Protein AF-A0A3P8IS60-F1 (afdb_monomer)

Secondary structure (DSSP, 8-state):
-----PPEEEEEEB----TTTHHHHHHHHHHHHHHHHHHHHHHH-B-TTSPBPPEEE-SS-B-SHHHHHHHHHHHHHTTEEEEEEEESS---HHHHS---TTSEEEEEE-

Mean predicted aligned error: 5.15 Å

InterPro domains:
  IPR005763 L-fucose isomerase [PTHR37840] (1-98)
  IPR009015 L-fucose isomerase, N-terminal/central domain superfamily [SSF53743] (2-96)
  IPR012888 L-fucose isomerase, N-terminal-1 [PF07881] (7-104)
  IPR038391 L-fucose isomerase, domain 1 superfamily [G3DSA:3.40.50.1070] (1-108)

Sequence (110 aa):
MKKISLPKIGIRPVIDGRRMGVRESLEAQTMSMAQATAALIGEKLRHACGAQIECVIADTCIAGMAESAACEEKFSRHNVGVTITVTPCWCYGSENHRYGPAASESHLGL

pLDDT: mean 88.81, std 14.38, range [43.69, 98.62]

Radius of gyration: 14.37 Å; Cα contacts (8 Å, |Δi|>4): 191; chains: 1; bounding box: 38×25×40 Å

Foldseek 3Di:
DDPPQDAAEEEAQAAAPDDPCRRVVFFVVSVVQSVVVQVCQQVPDADPVRHGHHYHYQPGHHQFQVSLVSSVVVNVVRRHQEYEYEYADDGDDVGNDDDDDGHHYYYDYD

Structure (mmCIF, N/CA/C/O backbone):
data_AF-A0A3P8IS60-F1
#
_entry.id   AF-A0A3P8IS60-F1
#
loop_
_atom_site.group_PDB
_atom_site.id
_atom_site.type_symbol
_atom_site.label_atom_id
_atom_site.label_alt_id
_atom_site.label_comp_id
_atom_site.label_asym_id
_atom_site.label_entity_id
_atom_site.label_seq_id
_atom_site.pdbx_PDB_ins_code
_atom_site.Cartn_x
_atom_site.Cartn_y
_atom_site.Cartn_z
_atom_site.occupancy
_atom_site.B_iso_or_equiv
_atom_site.auth_seq_id
_atom_site.auth_comp_id
_atom_site.auth_asym_id
_atom_site.auth_atom_id
_atom_site.pdbx_PDB_model_num
ATOM 1 N N . MET A 1 1 ? -21.887 -13.766 19.145 1.00 44.75 1 MET A N 1
ATOM 2 C CA . MET A 1 1 ? -21.261 -12.425 19.239 1.00 44.75 1 MET A CA 1
ATOM 3 C C . MET A 1 1 ? -20.726 -12.054 17.860 1.00 44.75 1 MET A C 1
ATOM 5 O O . MET A 1 1 ? -19.950 -12.831 17.315 1.00 44.75 1 MET A O 1
ATOM 9 N N . LYS A 1 2 ? -21.170 -10.945 17.248 1.00 43.69 2 LYS A N 1
ATOM 10 C CA . LYS A 1 2 ? -20.596 -10.464 15.976 1.00 43.69 2 LYS A CA 1
ATOM 11 C C . LYS A 1 2 ? -19.152 -10.027 16.247 1.00 43.69 2 LYS A C 1
ATOM 13 O O . LYS A 1 2 ? -18.946 -9.128 17.056 1.00 43.69 2 LYS A O 1
ATOM 18 N N . LYS A 1 3 ? -18.164 -10.650 15.596 1.00 55.03 3 LYS A N 1
ATOM 19 C CA . LYS A 1 3 ? -16.808 -10.088 15.532 1.00 55.03 3 LYS A CA 1
ATOM 20 C C . LYS A 1 3 ? -16.906 -8.800 14.717 1.00 55.03 3 LYS A C 1
ATOM 22 O O . LYS A 1 3 ? -17.116 -8.860 13.509 1.00 55.03 3 LYS A O 1
ATOM 27 N N . ILE A 1 4 ? -16.839 -7.651 15.380 1.00 72.00 4 ILE A N 1
ATOM 28 C CA . ILE A 1 4 ? -16.739 -6.361 14.697 1.00 72.00 4 ILE A CA 1
ATOM 29 C C . ILE A 1 4 ? -15.336 -6.316 14.092 1.00 72.00 4 ILE A C 1
ATOM 31 O O . ILE A 1 4 ? -14.350 -6.301 14.826 1.00 72.00 4 ILE A O 1
ATOM 35 N N . SER A 1 5 ? -15.243 -6.367 12.764 1.00 85.00 5 SER A N 1
ATOM 36 C CA . SER A 1 5 ? -13.979 -6.116 12.074 1.00 85.00 5 SER A CA 1
ATOM 37 C C . SER A 1 5 ? -13.711 -4.617 12.139 1.00 85.00 5 SER A C 1
ATOM 39 O O . SER A 1 5 ? -14.497 -3.823 11.619 1.00 85.00 5 SER A O 1
ATOM 41 N N . LEU A 1 6 ? -12.642 -4.228 12.833 1.00 92.69 6 LEU A N 1
ATOM 42 C CA . LEU A 1 6 ? -12.191 -2.841 12.851 1.00 92.69 6 LEU A CA 1
ATOM 43 C C . LEU A 1 6 ? -11.647 -2.465 11.463 1.00 92.69 6 LEU A C 1
ATOM 45 O O . LEU A 1 6 ? -11.102 -3.332 10.771 1.00 92.69 6 LEU A O 1
ATOM 49 N N . PRO A 1 7 ? -11.827 -1.206 11.029 1.00 94.62 7 PRO A N 1
ATOM 50 C CA . PRO A 1 7 ? -11.327 -0.760 9.737 1.00 94.62 7 PRO A CA 1
ATOM 51 C C . PRO A 1 7 ? -9.798 -0.779 9.717 1.00 94.62 7 PRO A C 1
ATOM 53 O O . PRO A 1 7 ? -9.156 -0.390 10.690 1.00 94.62 7 PRO A O 1
ATOM 56 N N . LYS A 1 8 ? -9.217 -1.193 8.593 1.00 96.31 8 LYS A N 1
ATOM 57 C CA . LYS A 1 8 ? -7.763 -1.214 8.377 1.00 96.31 8 LYS A CA 1
ATOM 58 C C . LYS A 1 8 ? -7.307 -0.031 7.530 1.00 96.31 8 LYS A C 1
ATOM 60 O O . LYS A 1 8 ? -8.113 0.583 6.824 1.00 96.31 8 LYS A O 1
ATOM 65 N N . ILE A 1 9 ? -6.008 0.254 7.566 1.00 97.25 9 ILE A N 1
ATOM 66 C CA . ILE A 1 9 ? -5.367 1.227 6.672 1.00 97.25 9 ILE A CA 1
ATOM 67 C C . ILE A 1 9 ? -4.705 0.485 5.511 1.00 97.25 9 ILE A C 1
ATOM 69 O O . ILE A 1 9 ? -3.877 -0.395 5.727 1.00 97.25 9 ILE A O 1
ATOM 73 N N . GLY A 1 10 ? -5.058 0.832 4.278 1.00 97.69 10 GLY A N 1
ATOM 74 C CA . GLY A 1 10 ? -4.401 0.325 3.078 1.00 97.69 10 GLY A CA 1
ATOM 75 C C . GLY A 1 10 ? -3.189 1.180 2.723 1.00 97.69 10 GLY A C 1
ATOM 76 O O . GLY A 1 10 ? -3.296 2.401 2.717 1.00 97.69 10 GLY A O 1
ATOM 77 N N . ILE A 1 11 ? -2.044 0.579 2.408 1.00 98.12 11 ILE A N 1
ATOM 78 C CA . ILE A 1 11 ? -0.835 1.305 1.996 1.00 98.12 11 ILE A CA 1
ATOM 79 C C . ILE A 1 11 ? -0.461 0.902 0.571 1.00 98.12 11 ILE A C 1
ATOM 81 O O . ILE A 1 11 ? -0.259 -0.279 0.280 1.00 98.12 11 ILE A O 1
ATOM 85 N N . ARG A 1 12 ? -0.383 1.900 -0.311 1.00 97.94 12 ARG A N 1
ATOM 86 C CA . ARG A 1 12 ? -0.185 1.762 -1.757 1.00 97.94 12 ARG A CA 1
ATOM 87 C C . ARG A 1 12 ? 1.223 2.264 -2.124 1.00 97.94 12 ARG A C 1
ATOM 89 O O . ARG A 1 12 ? 1.397 3.472 -2.281 1.00 97.94 12 ARG A O 1
ATOM 96 N N . PRO A 1 13 ? 2.240 1.385 -2.207 1.00 97.69 13 PRO A N 1
ATOM 97 C CA . PRO A 1 13 ? 3.551 1.745 -2.740 1.00 97.69 13 PRO A CA 1
ATOM 98 C C . PRO A 1 13 ? 3.435 1.984 -4.247 1.00 97.69 13 PRO A C 1
ATOM 100 O O . PRO A 1 13 ? 3.224 1.043 -5.008 1.00 97.69 13 PRO A O 1
ATOM 103 N N . VAL A 1 14 ? 3.539 3.233 -4.683 1.00 97.25 14 VAL A N 1
ATOM 104 C CA . VAL A 1 14 ? 3.441 3.609 -6.098 1.00 97.25 14 VAL A CA 1
ATOM 105 C C . VAL A 1 14 ? 4.845 3.855 -6.648 1.00 97.25 14 VAL A C 1
ATOM 107 O O . VAL A 1 14 ? 5.689 4.409 -5.953 1.00 97.25 14 VAL A O 1
ATOM 110 N N . ILE A 1 15 ? 5.110 3.408 -7.875 1.00 96.94 15 ILE A N 1
ATOM 111 C CA . ILE A 1 15 ? 6.447 3.418 -8.480 1.00 96.94 15 ILE A CA 1
ATOM 112 C C . ILE A 1 15 ? 6.403 3.853 -9.949 1.00 96.94 15 ILE A C 1
ATOM 114 O O . ILE A 1 15 ? 5.381 3.723 -10.626 1.00 96.94 15 ILE A O 1
ATOM 118 N N . ASP A 1 16 ? 7.532 4.342 -10.461 1.00 95.56 16 ASP A N 1
ATOM 119 C CA . ASP A 1 16 ? 7.747 4.533 -11.894 1.00 95.56 16 ASP A CA 1
ATOM 120 C C . ASP A 1 16 ? 7.689 3.182 -12.638 1.00 95.56 16 ASP A C 1
ATOM 122 O O . ASP A 1 16 ? 8.383 2.226 -12.289 1.00 95.56 16 ASP A O 1
ATOM 126 N N . GLY A 1 17 ? 6.852 3.096 -13.675 1.00 93.44 17 GLY A N 1
ATOM 127 C CA . GLY A 1 17 ? 6.664 1.882 -14.475 1.00 93.44 17 GLY A CA 1
ATOM 128 C C . GLY A 1 17 ? 7.737 1.614 -15.522 1.00 93.44 17 GLY A C 1
ATOM 129 O O . GLY A 1 17 ? 7.756 0.524 -16.102 1.00 93.44 17 GLY A O 1
ATOM 130 N N . ARG A 1 18 ? 8.626 2.578 -15.784 1.00 95.06 18 ARG A N 1
ATOM 131 C CA . ARG A 1 18 ? 9.678 2.439 -16.792 1.00 95.06 18 ARG A CA 1
ATOM 132 C C . ARG A 1 18 ? 10.634 1.310 -16.411 1.00 95.06 18 ARG A C 1
ATOM 134 O O . ARG A 1 18 ? 11.182 1.262 -15.314 1.00 95.06 18 ARG A O 1
ATOM 141 N N . ARG A 1 19 ? 10.834 0.392 -17.353 1.00 93.88 19 ARG A N 1
ATOM 142 C CA . ARG A 1 19 ? 11.782 -0.727 -17.245 1.00 93.88 19 ARG A CA 1
ATOM 143 C C . ARG A 1 19 ? 13.188 -0.279 -17.647 1.00 93.88 19 ARG A C 1
ATOM 145 O O . ARG A 1 19 ? 13.441 0.913 -17.799 1.00 93.88 19 ARG A O 1
ATOM 152 N N . MET A 1 20 ? 14.088 -1.241 -17.847 1.00 95.50 20 MET A N 1
ATOM 153 C CA . MET A 1 20 ? 15.495 -1.011 -18.201 1.00 95.50 20 MET A CA 1
ATOM 154 C C . MET A 1 20 ? 16.314 -0.393 -17.058 1.00 95.50 20 MET A C 1
ATOM 156 O O . MET A 1 20 ? 17.195 0.429 -17.293 1.00 95.50 20 MET A O 1
ATOM 160 N N . GLY A 1 21 ? 16.033 -0.799 -15.817 1.00 94.12 21 GLY A N 1
ATOM 161 C CA . GLY A 1 21 ? 16.812 -0.440 -14.633 1.00 94.12 21 GLY A CA 1
ATOM 162 C C . GLY A 1 21 ? 16.191 0.666 -13.785 1.00 94.12 21 GLY A C 1
ATOM 163 O O . GLY A 1 21 ? 16.575 0.805 -12.629 1.00 94.12 21 GLY A O 1
ATOM 164 N N . VAL A 1 22 ? 15.217 1.423 -14.306 1.00 96.12 22 VAL A N 1
ATOM 165 C CA . VAL A 1 22 ? 14.548 2.486 -13.539 1.00 96.12 22 VAL A CA 1
ATOM 166 C C . VAL A 1 22 ? 13.702 1.872 -12.425 1.00 96.12 22 VAL A C 1
ATOM 168 O O . VAL A 1 22 ? 14.058 2.001 -11.254 1.00 96.12 22 VAL A O 1
ATOM 171 N N . ARG A 1 23 ? 12.635 1.140 -12.770 1.00 96.81 23 ARG A N 1
ATOM 172 C CA . ARG A 1 23 ? 11.761 0.481 -11.790 1.00 96.81 23 ARG A CA 1
ATOM 173 C C . ARG A 1 23 ? 12.536 -0.472 -10.886 1.00 96.81 23 ARG A C 1
ATOM 175 O O . ARG A 1 23 ? 12.388 -0.417 -9.671 1.00 96.81 23 ARG A O 1
ATOM 182 N N . GLU A 1 24 ? 13.395 -1.309 -11.465 1.00 97.75 24 GLU A N 1
ATOM 183 C CA . GLU A 1 24 ? 14.154 -2.324 -10.728 1.00 97.75 24 GLU A CA 1
ATOM 184 C C . GLU A 1 24 ? 15.029 -1.710 -9.621 1.00 97.75 24 GLU A C 1
ATOM 186 O O . GLU A 1 24 ? 15.164 -2.302 -8.552 1.00 97.75 24 GLU A O 1
ATOM 191 N N . SER A 1 25 ? 15.571 -0.506 -9.845 1.00 97.56 25 SER A N 1
ATOM 192 C CA . SER A 1 25 ? 16.374 0.212 -8.845 1.00 97.56 25 SER A CA 1
ATOM 193 C C . SER A 1 25 ? 15.557 0.8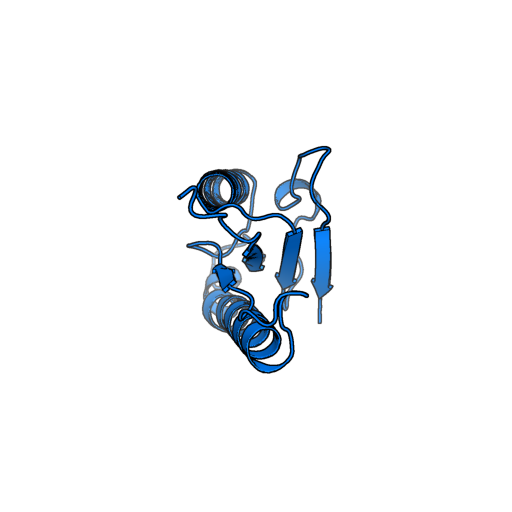14 -7.692 1.00 97.56 25 SER A C 1
ATOM 195 O O . SER A 1 25 ? 16.112 1.081 -6.628 1.00 97.56 25 SER A O 1
ATOM 197 N N . LEU A 1 26 ? 14.246 1.004 -7.880 1.00 97.88 26 LEU A N 1
ATOM 198 C CA . LEU A 1 26 ? 13.358 1.712 -6.951 1.00 97.88 26 LEU A CA 1
ATOM 199 C C . LEU A 1 26 ? 12.424 0.780 -6.157 1.00 97.88 26 LEU A C 1
ATOM 201 O O . LEU A 1 26 ? 11.885 1.202 -5.133 1.00 97.88 26 LEU A O 1
ATOM 205 N N . GLU A 1 27 ? 12.235 -0.476 -6.583 1.00 98.25 27 GLU A N 1
ATOM 206 C CA . GLU A 1 27 ? 11.307 -1.445 -5.960 1.00 98.25 27 GLU A CA 1
ATOM 207 C C . GLU A 1 27 ? 11.560 -1.610 -4.452 1.00 98.25 27 GLU A C 1
ATOM 209 O O . GLU A 1 27 ? 10.648 -1.461 -3.635 1.00 98.25 27 GLU A O 1
ATOM 214 N N . ALA A 1 28 ? 12.816 -1.850 -4.061 1.00 98.31 28 ALA A N 1
ATOM 215 C CA . ALA A 1 28 ? 13.176 -2.069 -2.660 1.00 98.31 28 ALA A CA 1
ATOM 216 C C . ALA A 1 28 ? 12.919 -0.827 -1.790 1.00 98.31 28 ALA A C 1
ATOM 218 O O . ALA A 1 28 ? 12.377 -0.939 -0.689 1.00 98.31 28 ALA A O 1
ATOM 219 N N . GLN A 1 29 ? 13.268 0.364 -2.287 1.00 98.19 29 GLN A N 1
ATOM 220 C CA . GLN A 1 29 ? 13.055 1.618 -1.562 1.00 98.19 29 GLN A CA 1
ATOM 221 C C . GLN A 1 29 ? 11.562 1.938 -1.423 1.00 98.19 29 GLN A C 1
ATOM 223 O O . GLN A 1 29 ? 11.106 2.304 -0.340 1.00 98.19 29 GLN A O 1
ATOM 228 N N . THR A 1 30 ? 10.796 1.757 -2.499 1.00 98.00 30 THR A N 1
ATOM 229 C CA . THR A 1 30 ? 9.355 2.038 -2.524 1.00 98.00 30 THR A CA 1
ATOM 230 C C . THR A 1 30 ? 8.606 1.124 -1.552 1.00 98.00 30 THR A C 1
ATOM 232 O O . THR A 1 30 ? 7.806 1.595 -0.742 1.00 98.00 30 THR A O 1
ATOM 235 N N . MET A 1 31 ? 8.918 -0.177 -1.548 1.00 98.50 31 MET A N 1
ATOM 236 C CA . MET A 1 31 ? 8.303 -1.119 -0.612 1.00 98.50 31 MET A CA 1
ATOM 237 C C . MET A 1 31 ? 8.746 -0.873 0.840 1.00 98.50 31 MET A C 1
ATOM 239 O O . MET A 1 31 ? 7.927 -0.951 1.757 1.00 98.50 31 MET A O 1
ATOM 243 N N . SER A 1 32 ? 10.013 -0.506 1.062 1.00 98.56 32 SER A N 1
ATOM 244 C CA . SER A 1 32 ? 10.518 -0.126 2.390 1.00 98.56 32 SER A CA 1
ATOM 245 C C . SER A 1 32 ? 9.774 1.090 2.960 1.00 98.56 32 SER A C 1
ATOM 247 O O . SER A 1 32 ? 9.395 1.094 4.131 1.00 98.56 32 SER A O 1
ATOM 249 N N . MET A 1 33 ? 9.451 2.087 2.129 1.00 98.19 33 MET A N 1
ATOM 250 C CA . MET A 1 33 ? 8.652 3.251 2.537 1.00 98.19 33 MET A CA 1
ATOM 251 C C . MET A 1 33 ? 7.236 2.858 2.993 1.00 98.19 33 MET A C 1
ATOM 253 O O . MET A 1 33 ? 6.736 3.373 3.999 1.00 98.19 33 MET A O 1
ATOM 257 N N . ALA A 1 34 ? 6.599 1.908 2.301 1.00 98.31 34 ALA A N 1
ATOM 258 C CA . ALA A 1 34 ? 5.299 1.372 2.705 1.00 98.31 34 ALA A CA 1
ATOM 259 C C . ALA A 1 34 ? 5.373 0.608 4.036 1.00 98.31 34 ALA A C 1
ATOM 261 O O . ALA A 1 34 ? 4.530 0.807 4.913 1.00 98.31 34 ALA A O 1
ATOM 262 N N . GLN A 1 35 ? 6.406 -0.214 4.224 1.00 98.62 35 GLN A N 1
ATOM 263 C CA . GLN A 1 35 ? 6.639 -0.947 5.471 1.00 98.62 35 GLN A CA 1
ATOM 264 C C . GLN A 1 35 ? 6.924 -0.005 6.649 1.00 98.62 35 GLN A C 1
ATOM 266 O O . GLN A 1 35 ? 6.345 -0.176 7.721 1.00 98.62 35 GLN A O 1
ATOM 271 N N . ALA A 1 36 ? 7.753 1.021 6.447 1.00 98.50 36 ALA A N 1
ATOM 272 C CA . ALA A 1 36 ? 8.054 2.028 7.462 1.00 98.50 36 ALA A CA 1
ATOM 273 C C . ALA A 1 36 ? 6.797 2.807 7.876 1.00 98.50 36 ALA A C 1
ATOM 275 O O . ALA A 1 36 ? 6.571 3.047 9.062 1.00 98.50 36 ALA A O 1
ATOM 276 N N . THR A 1 37 ? 5.935 3.135 6.909 1.00 98.12 37 THR A N 1
ATOM 277 C CA . THR A 1 37 ? 4.644 3.787 7.165 1.00 98.12 37 THR A CA 1
ATOM 278 C C . THR A 1 37 ? 3.720 2.879 7.982 1.00 98.12 37 THR A C 1
ATOM 280 O O . THR A 1 37 ? 3.134 3.326 8.968 1.00 98.12 37 THR A O 1
ATOM 283 N N . ALA A 1 38 ? 3.630 1.589 7.634 1.00 98.25 38 ALA A N 1
ATOM 284 C CA . ALA A 1 38 ? 2.847 0.607 8.385 1.00 98.25 38 ALA A CA 1
ATOM 285 C C . ALA A 1 38 ? 3.333 0.466 9.836 1.00 98.25 38 ALA A C 1
ATOM 287 O O . ALA A 1 38 ? 2.523 0.459 10.765 1.00 98.25 38 ALA A O 1
ATOM 288 N N . ALA A 1 39 ? 4.654 0.386 10.026 1.00 98.31 39 ALA A N 1
ATOM 289 C CA . ALA A 1 39 ? 5.281 0.282 11.338 1.00 98.31 39 ALA A CA 1
ATOM 290 C C . ALA A 1 39 ? 5.005 1.525 12.192 1.00 98.31 39 ALA A C 1
ATOM 292 O O . ALA A 1 39 ? 4.563 1.394 13.333 1.00 98.31 39 ALA A O 1
ATOM 293 N N . LEU A 1 40 ? 5.175 2.724 11.624 1.00 98.12 40 LEU A N 1
ATOM 294 C CA . LEU A 1 40 ? 4.907 3.984 12.316 1.00 98.12 40 LEU A CA 1
ATOM 295 C C . LEU A 1 40 ? 3.446 4.078 12.777 1.00 98.12 40 LEU A C 1
ATOM 297 O O . LEU A 1 40 ? 3.177 4.449 13.918 1.00 98.12 40 LEU A O 1
ATOM 301 N N . ILE A 1 41 ? 2.498 3.714 11.912 1.00 97.50 41 ILE A N 1
ATOM 302 C CA . ILE A 1 41 ? 1.067 3.716 12.242 1.00 97.50 41 ILE A CA 1
ATOM 303 C C . ILE A 1 41 ? 0.769 2.720 13.364 1.00 97.50 41 ILE A C 1
ATOM 305 O O . ILE A 1 41 ? 0.121 3.086 14.347 1.00 97.50 41 ILE A O 1
ATOM 309 N N . GLY A 1 42 ? 1.260 1.484 13.242 1.00 95.88 42 GLY A N 1
ATOM 310 C CA . GLY A 1 42 ? 1.063 0.446 14.254 1.00 95.88 42 GLY A CA 1
ATOM 311 C C . GLY A 1 42 ? 1.682 0.816 15.607 1.00 95.88 42 GLY A C 1
ATOM 312 O O . GLY A 1 42 ? 1.125 0.503 16.661 1.00 95.88 42 GLY A O 1
ATOM 313 N N . GLU A 1 43 ? 2.800 1.542 15.602 1.00 97.31 43 GLU A N 1
ATOM 314 C CA . GLU A 1 43 ? 3.456 2.022 16.816 1.00 97.31 43 GLU A CA 1
ATOM 315 C C . GLU A 1 43 ? 2.681 3.177 17.467 1.00 97.31 43 GLU A C 1
ATOM 317 O O . GLU A 1 43 ? 2.366 3.106 18.657 1.00 97.31 43 GLU A O 1
ATOM 322 N N . LYS A 1 44 ? 2.354 4.225 16.698 1.00 97.56 44 LYS A N 1
ATOM 323 C CA . LYS A 1 44 ? 1.902 5.522 17.232 1.00 97.56 44 LYS A CA 1
ATOM 324 C C . LYS A 1 44 ? 0.392 5.660 17.391 1.00 9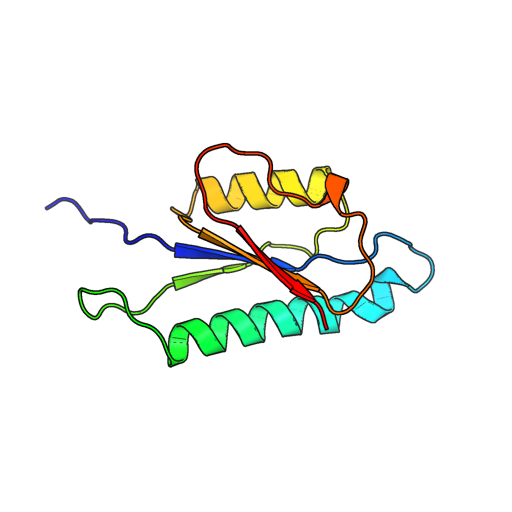7.56 44 LYS A C 1
ATOM 326 O O . LYS A 1 44 ? -0.045 6.488 18.186 1.00 97.56 44 LYS A O 1
ATOM 331 N N . LEU A 1 45 ? -0.409 4.898 16.646 1.00 96.19 45 LEU A N 1
ATOM 332 C CA . LEU A 1 45 ? -1.857 5.097 16.582 1.00 96.19 45 LEU A CA 1
ATOM 333 C C . LEU A 1 45 ? -2.637 3.904 17.137 1.00 96.19 45 LEU A C 1
ATOM 335 O O . LEU A 1 45 ? -2.205 2.750 17.095 1.00 96.19 45 LEU A O 1
ATOM 339 N N . ARG A 1 46 ? -3.824 4.190 17.670 1.00 96.12 46 ARG A N 1
ATOM 340 C CA . ARG A 1 46 ? -4.792 3.203 18.160 1.00 96.12 46 ARG A CA 1
ATOM 341 C C . ARG A 1 46 ? -6.183 3.587 17.680 1.00 96.12 46 ARG A C 1
ATOM 343 O O . ARG A 1 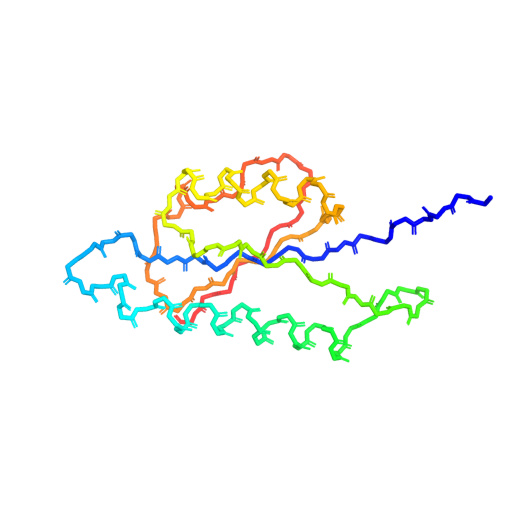46 ? -6.477 4.765 17.490 1.00 96.12 46 ARG A O 1
ATOM 350 N N . HIS A 1 47 ? -7.052 2.596 17.526 1.00 95.19 47 HIS A N 1
ATOM 351 C CA . HIS A 1 47 ? -8.481 2.853 17.412 1.00 95.19 47 HIS A CA 1
ATOM 352 C C . HIS A 1 47 ? -9.000 3.511 18.696 1.00 95.19 47 HIS A C 1
ATOM 354 O O . HIS A 1 47 ? -8.433 3.319 19.770 1.00 95.19 47 HIS A O 1
ATOM 360 N N . ALA A 1 48 ? -10.127 4.221 18.612 1.00 92.88 48 ALA A N 1
ATOM 361 C CA . ALA A 1 48 ? -10.758 4.850 19.778 1.00 92.88 48 ALA A CA 1
ATOM 362 C C . ALA A 1 48 ? -11.090 3.848 20.905 1.00 92.88 48 ALA A C 1
ATOM 364 O O . ALA A 1 48 ? -11.130 4.213 22.073 1.00 92.88 48 ALA A O 1
ATOM 365 N N . CYS A 1 49 ? -11.281 2.570 20.565 1.00 93.06 49 CYS A N 1
ATOM 366 C CA . CYS A 1 49 ? -11.476 1.479 21.520 1.00 93.06 49 CYS A CA 1
ATOM 367 C C . CYS A 1 49 ? -10.174 0.940 22.151 1.00 93.06 49 CYS A C 1
ATOM 369 O O . CYS A 1 49 ? -10.221 -0.042 22.886 1.00 93.06 49 CYS A O 1
ATOM 371 N N . GLY A 1 50 ? -9.013 1.525 21.843 1.00 93.75 50 GLY A N 1
ATOM 372 C CA . GLY A 1 50 ? -7.697 1.118 22.346 1.00 93.75 50 GLY A CA 1
ATOM 373 C C . GLY A 1 50 ? -6.999 0.013 21.543 1.00 93.75 50 GLY A C 1
ATOM 374 O O . GLY A 1 50 ? -5.818 -0.245 21.771 1.00 93.75 50 GLY A O 1
ATOM 375 N N . ALA A 1 51 ? -7.680 -0.623 20.584 1.00 93.62 51 ALA A N 1
ATOM 376 C CA . ALA A 1 51 ? -7.085 -1.657 19.736 1.00 93.62 51 ALA A CA 1
ATOM 377 C C . ALA A 1 51 ? -5.983 -1.096 18.816 1.00 93.62 51 ALA A C 1
ATOM 379 O O . ALA A 1 51 ? -6.039 0.060 18.386 1.00 93.62 51 ALA A O 1
ATOM 380 N N . GLN A 1 52 ? -4.989 -1.926 18.491 1.00 94.62 52 GLN A N 1
ATOM 381 C CA . GLN A 1 52 ? -3.959 -1.586 17.505 1.00 94.62 52 GLN A CA 1
ATOM 382 C C . GLN A 1 52 ? -4.568 -1.415 16.112 1.00 94.62 52 GLN A C 1
ATOM 384 O O . GLN A 1 52 ? -5.468 -2.164 15.735 1.00 94.62 52 GLN A O 1
ATOM 389 N N . ILE A 1 53 ? -4.064 -0.432 15.363 1.00 96.19 53 ILE A N 1
ATOM 390 C CA . ILE A 1 53 ? -4.430 -0.257 13.957 1.00 96.19 53 ILE A CA 1
ATOM 391 C C . ILE A 1 53 ? -3.679 -1.293 13.126 1.00 96.19 53 ILE A C 1
ATOM 393 O O . ILE A 1 53 ? -2.458 -1.407 13.217 1.00 96.19 53 ILE A O 1
ATOM 397 N N . GLU A 1 54 ? -4.413 -2.021 12.292 1.00 96.69 54 GLU A N 1
ATOM 398 C CA . GLU A 1 54 ? -3.833 -2.940 11.319 1.00 96.69 54 GLU A CA 1
ATOM 399 C C . GLU A 1 54 ? -3.654 -2.247 9.962 1.00 96.69 54 GLU A C 1
ATOM 401 O O . GLU A 1 54 ? -4.561 -1.569 9.467 1.00 96.69 54 GLU A O 1
ATOM 406 N N . CYS A 1 55 ? -2.498 -2.469 9.335 1.00 98.00 55 CYS A N 1
ATOM 407 C CA . CYS A 1 55 ? -2.209 -2.005 7.981 1.00 98.00 55 CYS A CA 1
ATOM 408 C C . CYS A 1 55 ? -2.226 -3.170 6.982 1.00 98.00 55 CYS A C 1
ATOM 410 O O . CYS A 1 55 ? -1.832 -4.289 7.307 1.00 98.00 55 CYS A O 1
ATOM 412 N N . VAL A 1 56 ? -2.644 -2.894 5.750 1.00 98.19 56 VAL A N 1
ATOM 413 C CA . VAL A 1 56 ? -2.635 -3.827 4.619 1.00 98.19 56 VAL A CA 1
ATOM 414 C C . VAL A 1 56 ? -1.830 -3.181 3.503 1.00 98.19 56 VAL A C 1
ATOM 416 O O . VAL A 1 56 ? -2.236 -2.163 2.958 1.00 98.19 56 VAL A O 1
ATOM 419 N N . ILE A 1 57 ? -0.679 -3.751 3.163 1.00 98.50 57 ILE A N 1
ATOM 420 C CA . ILE A 1 57 ? 0.171 -3.241 2.077 1.00 98.50 57 ILE A CA 1
ATOM 421 C C . ILE A 1 57 ? -0.215 -3.954 0.774 1.00 98.50 57 ILE A C 1
ATOM 423 O O . ILE A 1 57 ? -0.572 -5.136 0.813 1.00 98.50 57 ILE A O 1
ATOM 427 N N . ALA A 1 58 ? -0.174 -3.260 -0.366 1.00 98.00 58 ALA A N 1
ATOM 428 C CA . ALA A 1 58 ? -0.300 -3.899 -1.681 1.00 98.00 58 ALA A CA 1
ATOM 429 C C . ALA A 1 58 ? 0.743 -5.024 -1.859 1.00 98.00 58 ALA A C 1
ATOM 431 O O . ALA A 1 58 ? 1.835 -4.948 -1.301 1.00 98.00 58 ALA A O 1
ATOM 432 N N . ASP A 1 59 ? 0.418 -6.078 -2.616 1.00 98.25 59 ASP A N 1
ATOM 433 C CA . ASP A 1 59 ? 1.353 -7.203 -2.824 1.00 98.25 59 ASP A CA 1
ATOM 434 C C . ASP A 1 59 ? 2.574 -6.813 -3.670 1.00 98.25 59 ASP A C 1
ATOM 436 O O . ASP A 1 59 ? 3.652 -7.383 -3.513 1.00 98.25 59 ASP A O 1
ATOM 440 N N . THR A 1 60 ? 2.412 -5.824 -4.548 1.00 98.06 60 THR A N 1
ATOM 441 C CA . THR A 1 60 ? 3.457 -5.298 -5.428 1.00 98.06 60 THR A CA 1
ATOM 442 C C . THR A 1 60 ? 3.455 -3.774 -5.395 1.00 98.06 60 THR A C 1
ATOM 444 O O . THR A 1 60 ? 2.453 -3.155 -5.026 1.00 98.06 60 THR A O 1
ATOM 447 N N . CYS A 1 61 ? 4.554 -3.155 -5.834 1.00 97.94 61 CYS A N 1
ATOM 448 C CA . CYS A 1 61 ? 4.514 -1.743 -6.195 1.00 97.94 61 CYS A CA 1
ATOM 449 C C . CYS A 1 61 ? 3.559 -1.522 -7.383 1.00 97.94 61 CYS A C 1
ATOM 451 O O . CYS A 1 61 ? 3.388 -2.403 -8.230 1.00 97.94 61 CYS A O 1
ATOM 453 N N . ILE A 1 62 ? 2.922 -0.353 -7.417 1.00 97.38 62 ILE A N 1
ATOM 454 C CA . ILE A 1 62 ? 1.867 0.006 -8.365 1.00 97.38 62 ILE A CA 1
ATOM 455 C C . ILE A 1 62 ? 2.426 1.022 -9.353 1.00 97.38 62 ILE A C 1
ATOM 457 O O . ILE A 1 62 ? 2.737 2.152 -8.984 1.00 97.38 62 ILE A O 1
ATOM 461 N N . ALA A 1 63 ? 2.536 0.623 -10.610 1.00 95.56 63 ALA A N 1
ATOM 462 C CA . ALA A 1 63 ? 2.995 1.452 -11.712 1.00 95.56 63 ALA A CA 1
ATOM 463 C C . ALA A 1 63 ? 1.920 1.697 -12.780 1.00 95.56 63 ALA A C 1
ATOM 465 O O . ALA A 1 63 ? 2.184 2.428 -13.732 1.00 95.56 63 ALA A O 1
ATOM 466 N N . GLY A 1 64 ? 0.745 1.076 -12.647 1.00 91.50 64 GLY A N 1
ATOM 467 C CA . GLY A 1 64 ? -0.384 1.318 -13.536 1.00 91.50 64 GLY A CA 1
ATOM 468 C C . GLY A 1 64 ? -1.681 0.644 -13.091 1.00 91.50 64 GLY A C 1
ATOM 469 O O . GLY A 1 64 ? -1.783 0.048 -12.013 1.00 91.50 64 GLY A O 1
ATOM 470 N N . MET A 1 65 ? -2.679 0.694 -13.976 1.00 90.25 65 MET A N 1
ATOM 471 C CA . MET A 1 65 ? -4.062 0.301 -13.678 1.00 90.25 65 MET A CA 1
ATOM 472 C C . MET A 1 65 ? -4.226 -1.165 -13.255 1.00 90.25 65 MET A C 1
ATOM 474 O O . MET A 1 65 ? -5.046 -1.454 -12.389 1.00 90.25 65 MET A O 1
ATOM 478 N N . ALA A 1 66 ? -3.462 -2.096 -13.838 1.00 93.19 66 ALA A N 1
ATOM 479 C CA . ALA A 1 66 ? -3.575 -3.521 -13.514 1.00 93.19 66 ALA A CA 1
ATOM 480 C C . ALA A 1 66 ? -3.154 -3.818 -12.063 1.00 93.19 66 ALA A C 1
ATOM 482 O O . ALA A 1 66 ? -3.876 -4.487 -11.326 1.00 93.19 66 ALA A O 1
ATOM 483 N N . GLU A 1 67 ? -2.017 -3.266 -11.632 1.00 95.75 67 GLU A N 1
ATOM 484 C CA . GLU A 1 67 ? -1.519 -3.398 -10.255 1.00 95.75 67 GLU A CA 1
ATOM 485 C C . GLU A 1 67 ? -2.414 -2.621 -9.276 1.00 95.75 67 GLU A C 1
ATOM 487 O O . GLU A 1 67 ? -2.697 -3.090 -8.173 1.00 95.75 67 GLU A O 1
ATOM 492 N N . SER A 1 68 ? -2.931 -1.464 -9.704 1.00 93.44 68 SER A N 1
ATOM 493 C CA . SER A 1 68 ? -3.905 -0.673 -8.947 1.00 93.44 68 SER A CA 1
ATOM 494 C C . SER A 1 68 ? -5.199 -1.460 -8.681 1.00 93.44 68 SER A C 1
ATOM 496 O O . SER A 1 68 ? -5.665 -1.511 -7.542 1.00 93.44 68 SER A O 1
ATOM 498 N N . ALA A 1 69 ? -5.740 -2.142 -9.696 1.00 92.50 69 ALA A N 1
ATOM 499 C CA . ALA A 1 69 ? -6.940 -2.968 -9.575 1.00 92.50 69 ALA A CA 1
ATOM 500 C C . ALA A 1 69 ? -6.723 -4.188 -8.664 1.00 92.50 69 ALA A C 1
ATOM 502 O O . ALA A 1 69 ? -7.566 -4.470 -7.813 1.00 92.50 69 ALA A O 1
ATOM 503 N N . ALA A 1 70 ? -5.576 -4.866 -8.781 1.00 95.62 70 ALA A N 1
ATOM 504 C CA . ALA A 1 70 ? -5.218 -5.975 -7.894 1.00 95.62 70 ALA A CA 1
ATOM 505 C C . ALA A 1 70 ? -5.094 -5.521 -6.426 1.00 95.62 70 ALA A C 1
ATOM 507 O O . ALA A 1 70 ? -5.561 -6.200 -5.507 1.00 95.62 70 ALA A O 1
ATOM 508 N N . CYS A 1 71 ? -4.518 -4.336 -6.195 1.00 96.25 71 CYS A N 1
ATOM 509 C CA . CYS A 1 71 ? -4.461 -3.722 -4.872 1.00 96.25 71 CYS A CA 1
ATOM 510 C C . CYS A 1 71 ? -5.864 -3.442 -4.308 1.00 96.25 71 CYS A C 1
ATOM 512 O O . CYS A 1 71 ? -6.121 -3.739 -3.139 1.00 96.25 71 CYS A O 1
ATOM 514 N N . GLU A 1 72 ? -6.778 -2.893 -5.112 1.00 93.56 72 GLU A N 1
ATOM 515 C CA . GLU A 1 72 ? -8.155 -2.618 -4.677 1.00 93.56 72 GLU A CA 1
ATOM 516 C C . GLU A 1 72 ? -8.918 -3.916 -4.367 1.00 93.56 72 GLU A C 1
ATOM 518 O O . GLU A 1 72 ? -9.601 -4.003 -3.345 1.00 93.56 72 GLU A O 1
ATOM 523 N N . GLU A 1 73 ? -8.748 -4.962 -5.183 1.00 95.12 73 GLU A N 1
ATOM 524 C CA . GLU A 1 73 ? -9.330 -6.284 -4.930 1.00 95.12 73 GLU A CA 1
ATOM 525 C C . GLU A 1 73 ? -8.874 -6.834 -3.574 1.00 95.12 73 GLU A C 1
ATOM 527 O O . GLU A 1 73 ? -9.705 -7.259 -2.764 1.00 95.12 73 GLU A O 1
ATOM 532 N N . LYS A 1 74 ? -7.572 -6.754 -3.273 1.00 96.50 74 LYS A N 1
ATOM 533 C CA . LYS A 1 74 ? -7.040 -7.107 -1.953 1.00 96.50 74 LYS A CA 1
ATOM 534 C C . LYS A 1 74 ? -7.698 -6.265 -0.860 1.00 96.50 74 LYS A C 1
ATOM 536 O O . LYS A 1 74 ? -8.252 -6.812 0.091 1.00 96.50 74 LYS A O 1
ATOM 541 N N . PHE A 1 75 ? -7.677 -4.942 -0.982 1.00 95.62 75 PHE A N 1
ATOM 542 C CA . PHE A 1 75 ? -8.174 -4.039 0.060 1.00 95.62 75 PHE A CA 1
ATOM 543 C C . PHE A 1 75 ? -9.664 -4.241 0.360 1.00 95.62 75 PHE A C 1
ATOM 545 O O . PHE A 1 75 ? -10.050 -4.249 1.534 1.00 95.62 75 PHE A O 1
ATOM 552 N N . SER A 1 76 ? -10.474 -4.526 -0.665 1.00 93.06 76 SER A N 1
ATOM 553 C CA . SER A 1 76 ? -11.903 -4.830 -0.523 1.00 93.06 76 SER A CA 1
ATOM 554 C C . SER A 1 76 ? -12.175 -6.058 0.360 1.00 93.06 76 SER A C 1
ATOM 556 O O . SER A 1 76 ? -13.156 -6.090 1.103 1.00 93.06 76 SER A O 1
ATOM 558 N N . ARG A 1 77 ? -11.271 -7.047 0.355 1.00 94.62 77 ARG A N 1
ATOM 559 C CA . ARG A 1 77 ? -11.363 -8.273 1.169 1.00 94.62 77 ARG A CA 1
ATOM 560 C C . ARG A 1 77 ? -10.874 -8.085 2.604 1.00 94.62 77 ARG A C 1
ATOM 562 O O . ARG A 1 77 ? -11.168 -8.917 3.460 1.00 94.62 77 ARG A O 1
ATOM 569 N N . HIS A 1 78 ? -10.132 -7.013 2.876 1.00 94.69 78 HIS A N 1
ATOM 570 C CA . HIS A 1 78 ? -9.473 -6.781 4.162 1.00 94.69 78 HIS A CA 1
ATOM 571 C C . HIS A 1 78 ? -10.106 -5.668 5.010 1.00 94.69 78 HIS A C 1
ATOM 573 O O . HIS A 1 78 ? -9.519 -5.285 6.022 1.00 94.69 78 HIS A O 1
ATOM 579 N N . ASN A 1 79 ? -11.303 -5.186 4.652 1.00 93.31 79 ASN A N 1
ATOM 580 C CA . ASN A 1 79 ? -12.006 -4.127 5.388 1.00 93.31 79 ASN A CA 1
ATOM 581 C C . ASN A 1 79 ? -11.155 -2.847 5.531 1.00 93.31 79 ASN A C 1
ATOM 583 O O . ASN A 1 79 ? -11.070 -2.239 6.601 1.00 93.31 79 ASN A O 1
ATOM 587 N N . VAL A 1 80 ? -10.465 -2.467 4.452 1.00 94.69 80 VAL A N 1
ATOM 588 C CA . VAL A 1 80 ? -9.709 -1.213 4.391 1.00 94.69 80 VAL A CA 1
ATOM 589 C C . VAL A 1 80 ? -10.685 -0.041 4.291 1.00 94.69 80 VAL A C 1
ATOM 591 O O . VAL A 1 80 ? -11.523 -0.008 3.394 1.00 94.69 80 VAL A O 1
ATOM 594 N N . GLY A 1 81 ? -10.576 0.916 5.215 1.00 91.75 81 GLY A N 1
ATOM 595 C CA . GLY A 1 81 ? -11.447 2.100 5.266 1.00 91.75 81 GLY A CA 1
ATOM 596 C C . GLY A 1 81 ? -10.789 3.398 4.790 1.00 91.75 81 GLY A C 1
ATOM 597 O O . GLY A 1 81 ? -11.485 4.362 4.486 1.00 91.75 81 GLY A O 1
ATOM 598 N N . VAL A 1 82 ? -9.457 3.432 4.731 1.00 93.12 82 VAL A N 1
ATOM 599 C CA . VAL A 1 82 ? -8.652 4.586 4.303 1.00 93.12 82 VAL A CA 1
ATOM 600 C C . VAL A 1 82 ? -7.382 4.083 3.630 1.00 93.12 82 VAL A C 1
ATOM 602 O O . VAL A 1 82 ? -6.836 3.056 4.043 1.00 93.12 82 VAL A O 1
ATOM 605 N N . THR A 1 83 ? -6.904 4.798 2.613 1.00 95.12 83 THR A N 1
ATOM 606 C CA . THR A 1 83 ? -5.668 4.453 1.904 1.00 95.12 83 THR A CA 1
ATOM 607 C C . THR A 1 83 ? -4.615 5.552 1.997 1.00 95.12 83 THR A C 1
ATOM 609 O O . THR A 1 83 ? -4.927 6.736 1.898 1.00 95.12 83 THR A O 1
ATOM 612 N N . ILE A 1 84 ? -3.355 5.149 2.148 1.00 95.56 84 ILE A N 1
ATOM 613 C CA . ILE A 1 84 ? -2.179 6.018 2.105 1.00 95.56 84 ILE A CA 1
ATOM 614 C C . ILE A 1 84 ? -1.315 5.577 0.930 1.00 95.56 84 ILE A 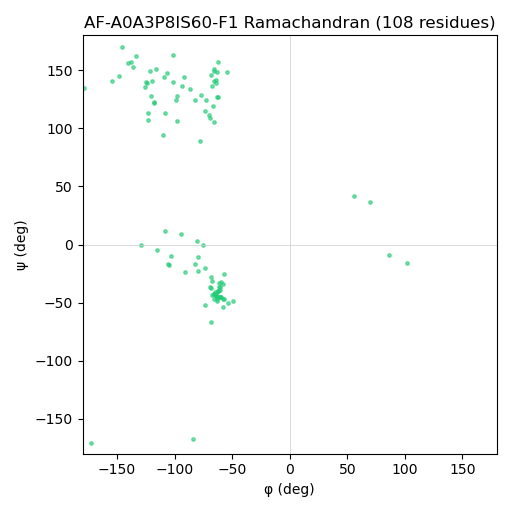C 1
ATOM 616 O O . ILE A 1 84 ? -0.868 4.431 0.873 1.00 95.56 84 ILE A O 1
ATOM 620 N N . THR A 1 85 ? -1.064 6.493 0.009 1.00 95.88 85 THR A N 1
ATOM 621 C CA . THR A 1 85 ? -0.187 6.280 -1.138 1.00 95.88 85 THR A CA 1
ATOM 622 C C . THR A 1 85 ? 1.193 6.853 -0.833 1.00 95.88 85 THR A C 1
ATOM 624 O O . THR A 1 85 ? 1.304 8.011 -0.427 1.00 95.88 85 THR A O 1
ATOM 627 N N . VAL A 1 86 ? 2.243 6.049 -1.018 1.00 96.00 86 VAL A N 1
ATOM 628 C CA . VAL A 1 86 ? 3.640 6.441 -0.769 1.00 96.00 86 VAL A CA 1
ATOM 629 C C . VAL A 1 86 ? 4.485 6.220 -2.016 1.00 96.00 86 VAL A C 1
ATOM 631 O O . VAL A 1 86 ? 4.314 5.215 -2.706 1.00 96.00 86 VAL A O 1
ATOM 634 N N . THR A 1 87 ? 5.396 7.144 -2.308 1.00 96.31 87 THR A N 1
ATOM 635 C CA . THR A 1 87 ? 6.363 6.996 -3.404 1.00 96.31 87 THR A CA 1
ATOM 636 C C . THR A 1 87 ? 7.627 7.829 -3.151 1.00 96.31 87 THR A C 1
ATOM 638 O O . THR A 1 87 ? 7.514 8.961 -2.675 1.00 96.31 87 THR A O 1
ATOM 641 N N . PRO A 1 88 ? 8.827 7.311 -3.478 1.00 95.06 88 PRO A N 1
ATOM 642 C CA . PRO A 1 88 ? 10.066 8.086 -3.517 1.00 95.06 88 PRO A CA 1
ATOM 643 C C . PRO A 1 88 ? 10.398 8.619 -4.927 1.00 95.06 88 PRO A C 1
ATOM 645 O O . PRO A 1 88 ? 11.525 9.045 -5.169 1.00 95.06 88 PRO A O 1
ATOM 648 N N . CYS A 1 89 ? 9.489 8.498 -5.902 1.00 92.75 89 CYS A N 1
ATOM 649 C CA . CYS A 1 89 ? 9.780 8.782 -7.307 1.00 92.75 89 CYS A CA 1
ATOM 650 C C . CYS A 1 89 ? 8.586 9.374 -8.067 1.00 92.75 89 CYS A C 1
ATOM 652 O O . CYS A 1 89 ? 7.452 9.399 -7.588 1.00 92.75 89 CYS A O 1
ATOM 654 N N . TRP A 1 90 ? 8.847 9.843 -9.290 1.00 90.00 90 TRP A N 1
ATOM 655 C CA . TRP A 1 90 ? 7.797 10.261 -10.215 1.00 90.00 90 TRP A CA 1
ATOM 656 C C . TRP A 1 90 ? 6.908 9.079 -10.617 1.00 90.00 90 TRP A C 1
A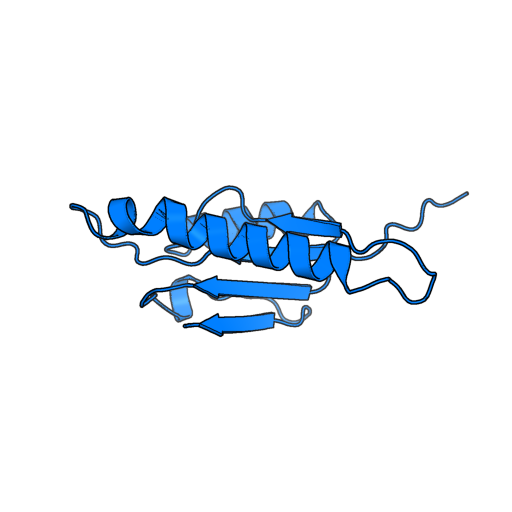TOM 658 O O . TRP A 1 90 ? 7.399 7.984 -10.893 1.00 90.00 90 TRP A O 1
ATOM 668 N N . CYS A 1 91 ? 5.596 9.308 -10.694 1.00 85.75 91 CYS A N 1
ATOM 669 C CA . CYS A 1 91 ? 4.623 8.282 -11.053 1.00 85.75 91 CYS A CA 1
ATOM 670 C C . CYS A 1 91 ? 3.517 8.842 -11.957 1.00 85.75 91 CYS A C 1
ATOM 672 O O . CYS A 1 91 ? 3.203 10.033 -11.920 1.00 85.75 91 CYS A O 1
ATOM 674 N N . TYR A 1 92 ? 2.875 7.969 -12.735 1.00 80.44 92 TYR A N 1
ATOM 675 C CA . TYR A 1 92 ? 1.750 8.329 -13.602 1.00 80.44 92 TYR A CA 1
ATOM 676 C C . TYR A 1 92 ? 0.461 8.463 -12.779 1.00 80.44 92 TYR A C 1
ATOM 678 O O . TYR A 1 92 ? -0.282 7.506 -12.572 1.00 80.44 92 TYR A O 1
ATOM 686 N N . GLY A 1 93 ? 0.220 9.676 -12.270 1.00 70.75 93 GLY A N 1
ATOM 687 C CA . GLY A 1 93 ? -0.793 9.959 -11.248 1.00 70.75 93 GLY A CA 1
ATOM 688 C C . GLY A 1 93 ? -2.187 9.390 -11.531 1.00 70.75 93 GLY A C 1
ATOM 689 O O . GLY A 1 93 ? -2.745 8.719 -10.669 1.00 70.75 93 GLY A O 1
ATOM 690 N N . SER A 1 94 ? -2.740 9.588 -12.733 1.00 72.00 94 SER A N 1
ATOM 691 C CA . SER A 1 94 ? -4.080 9.085 -13.080 1.00 72.00 94 SER A CA 1
ATOM 692 C C . SER A 1 94 ? -4.161 7.560 -13.169 1.00 72.00 94 SER A C 1
ATOM 694 O O . SER A 1 94 ? -5.194 6.982 -12.860 1.00 72.00 94 SER A O 1
ATOM 696 N N . GLU A 1 95 ? -3.083 6.887 -13.564 1.00 65.94 95 GLU A N 1
ATOM 697 C CA . GLU A 1 95 ? -3.070 5.429 -13.753 1.00 65.94 95 GLU A CA 1
ATOM 698 C C . GLU A 1 95 ? 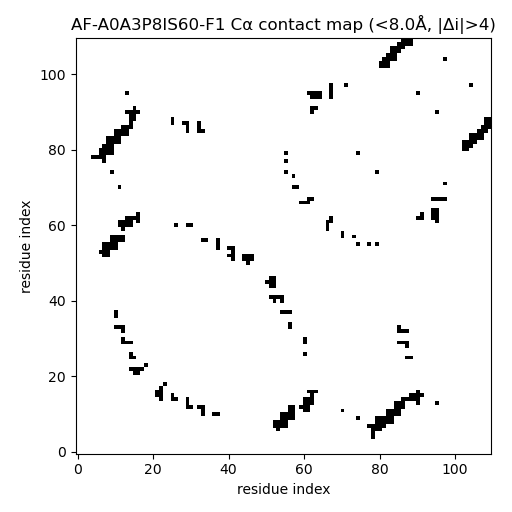-2.936 4.673 -12.424 1.00 65.94 95 GLU A C 1
ATOM 700 O O . GLU A 1 95 ? -3.356 3.519 -12.310 1.00 65.94 95 GLU A O 1
ATOM 705 N N . ASN A 1 96 ? -2.399 5.353 -11.409 1.00 58.91 96 ASN A N 1
ATOM 706 C CA . ASN A 1 96 ? -2.104 4.792 -10.093 1.00 58.91 96 ASN A CA 1
ATOM 707 C C . ASN A 1 96 ? -3.134 5.216 -9.033 1.00 58.91 96 ASN A C 1
ATOM 709 O O . ASN A 1 96 ? -3.158 4.671 -7.926 1.00 58.91 96 ASN A O 1
ATOM 713 N N . HIS A 1 97 ? -4.010 6.168 -9.360 1.00 64.75 97 HIS A N 1
ATOM 714 C CA . HIS A 1 97 ? -5.030 6.684 -8.454 1.00 64.75 97 HIS A CA 1
ATOM 715 C C . HIS A 1 97 ? -6.078 5.624 -8.094 1.00 64.75 97 HIS A C 1
ATOM 717 O O . HIS A 1 97 ? -6.358 4.701 -8.867 1.00 64.75 97 HIS A O 1
ATOM 723 N N . ARG A 1 98 ? -6.658 5.743 -6.896 1.00 62.09 98 A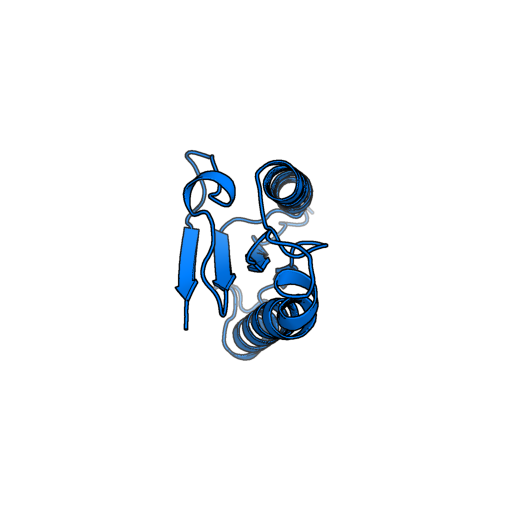RG A N 1
ATOM 724 C CA . ARG A 1 98 ? -7.793 4.914 -6.495 1.00 62.09 98 ARG A CA 1
ATOM 725 C C . ARG A 1 98 ? -9.072 5.520 -7.062 1.00 62.09 98 ARG A C 1
ATOM 727 O O . ARG A 1 98 ? -9.413 6.658 -6.764 1.00 62.09 98 ARG A O 1
ATOM 734 N N . TYR A 1 99 ? -9.836 4.740 -7.818 1.00 57.12 99 TYR A N 1
ATOM 735 C CA . TYR A 1 99 ? -11.150 5.165 -8.299 1.00 57.12 99 TYR A CA 1
ATOM 736 C C . TYR A 1 99 ? -12.247 4.600 -7.389 1.00 57.12 99 TYR A C 1
ATOM 738 O O . TYR A 1 99 ? -12.543 3.410 -7.429 1.00 57.12 99 TYR A O 1
ATOM 746 N N . GLY A 1 100 ? -12.860 5.441 -6.547 1.00 57.84 100 GLY A N 1
ATOM 747 C CA . GLY A 1 100 ? -14.006 5.032 -5.730 1.00 57.84 100 GLY A CA 1
ATOM 748 C C . GLY A 1 100 ? -14.574 6.156 -4.848 1.00 57.84 100 GLY A C 1
ATOM 749 O O . GLY A 1 100 ? -13.805 6.826 -4.166 1.00 57.84 100 GLY A O 1
ATOM 750 N N . PRO A 1 101 ? -15.905 6.352 -4.787 1.00 47.84 101 PRO A N 1
ATOM 751 C CA . PRO A 1 101 ? -16.523 7.534 -4.170 1.00 47.84 101 PRO A CA 1
ATOM 752 C C . PRO A 1 101 ? -16.524 7.566 -2.626 1.00 47.84 101 PRO A C 1
ATOM 754 O O . PRO A 1 101 ? -17.056 8.512 -2.053 1.00 47.84 101 PRO A O 1
ATOM 757 N N . ALA A 1 102 ? -15.985 6.548 -1.937 1.00 52.19 102 ALA A N 1
ATOM 758 C CA . ALA A 1 102 ? -16.305 6.289 -0.523 1.00 52.19 102 ALA A CA 1
ATOM 759 C C . ALA A 1 102 ? -15.120 6.103 0.450 1.00 52.19 102 ALA A C 1
ATOM 761 O O . ALA A 1 102 ? -15.377 5.902 1.634 1.00 52.19 102 ALA A O 1
ATOM 762 N N . ALA A 1 103 ? -13.852 6.160 0.015 1.00 57.78 103 ALA A N 1
ATOM 763 C CA . ALA A 1 103 ? -12.717 6.053 0.949 1.00 57.78 103 ALA A CA 1
ATOM 764 C C . ALA A 1 103 ? -11.788 7.259 0.837 1.00 57.78 103 ALA A C 1
ATOM 766 O O . ALA A 1 103 ? -11.506 7.727 -0.265 1.00 57.78 103 ALA A O 1
ATOM 767 N N . SER A 1 104 ? -11.324 7.750 1.984 1.00 69.44 104 SER A N 1
ATOM 768 C CA . SER A 1 104 ? -10.326 8.810 2.061 1.00 69.44 104 SER A CA 1
ATOM 769 C C . SER A 1 104 ? -8.973 8.311 1.543 1.00 69.44 104 SER A C 1
ATOM 771 O O . SER A 1 104 ? -8.543 7.202 1.869 1.00 69.44 104 SER A O 1
ATOM 773 N N . GLU A 1 105 ? -8.297 9.139 0.744 1.00 75.38 105 GLU A N 1
ATOM 774 C CA . GLU A 1 105 ? -6.956 8.872 0.217 1.00 75.38 105 GLU A CA 1
ATOM 775 C C . GLU A 1 105 ? -6.017 10.034 0.556 1.00 75.38 105 GLU A C 1
ATOM 777 O O . GLU A 1 105 ? -6.371 11.204 0.398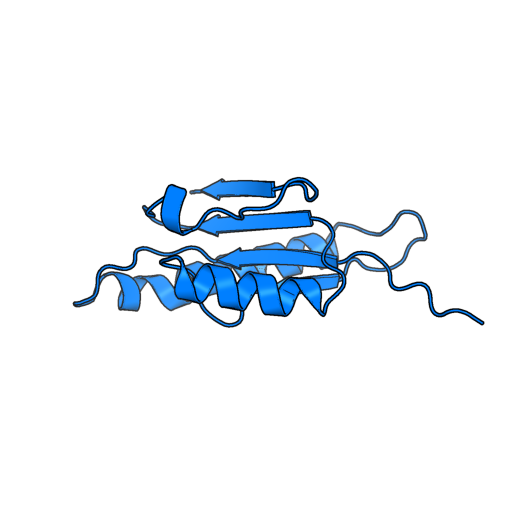 1.00 75.38 105 GLU A O 1
ATOM 782 N N . SER A 1 106 ? -4.808 9.715 1.016 1.00 74.31 106 SER A N 1
ATOM 783 C CA . SER A 1 106 ? -3.714 10.672 1.194 1.00 74.31 106 SER A CA 1
ATOM 784 C C . SER A 1 106 ? -2.494 10.258 0.370 1.00 74.31 106 SER A C 1
ATOM 786 O O . SER A 1 106 ? -2.269 9.073 0.128 1.00 74.31 106 SER A O 1
ATOM 788 N N . HIS A 1 107 ? -1.710 11.243 -0.076 1.00 77.94 107 HIS A N 1
ATOM 789 C CA . HIS A 1 107 ? -0.503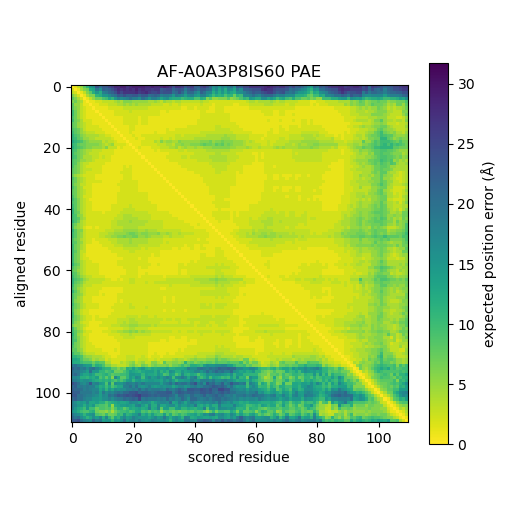 11.037 -0.878 1.00 77.94 107 HIS A CA 1
ATOM 790 C C . HIS A 1 107 ? 0.703 11.613 -0.136 1.00 77.94 107 HIS A C 1
ATOM 792 O O . HIS A 1 107 ? 0.677 12.774 0.274 1.00 77.94 107 HIS A O 1
ATOM 798 N N . LEU A 1 108 ? 1.752 10.810 0.026 1.00 69.00 108 LEU A N 1
ATOM 799 C CA . LEU A 1 108 ? 3.026 11.219 0.606 1.00 69.00 108 LEU A CA 1
ATOM 800 C C . LEU A 1 108 ? 4.147 10.936 -0.401 1.00 69.00 108 LEU A C 1
ATOM 802 O O . LEU A 1 108 ? 4.499 9.780 -0.637 1.00 69.00 108 LEU A O 1
ATOM 806 N N . GLY A 1 109 ? 4.680 12.003 -0.994 1.00 61.31 109 GLY A N 1
ATOM 807 C CA . GLY A 1 109 ? 5.871 11.972 -1.844 1.00 61.31 109 GLY A CA 1
ATOM 808 C C . GLY A 1 109 ? 7.047 12.645 -1.142 1.00 61.31 109 GLY A C 1
ATOM 809 O O . GLY A 1 109 ? 6.838 13.608 -0.399 1.00 61.31 109 GLY A O 1
ATOM 810 N N . LEU A 1 110 ? 8.252 12.116 -1.360 1.00 53.50 110 LEU A N 1
ATOM 811 C CA . LEU A 1 110 ? 9.522 12.751 -0.988 1.00 53.50 110 LEU A CA 1
ATOM 812 C C . LEU A 1 110 ? 10.169 13.410 -2.207 1.00 53.50 110 LEU A C 1
ATOM 814 O O . LEU A 1 110 ? 10.042 12.835 -3.311 1.00 53.50 110 LEU A O 1
#

Solvent-accessible surface area (backbone atoms only — not comparable to full-atom values): 6278 Å² total; per-residue (Å²): 133,85,83,79,79,72,66,20,40,30,30,40,21,37,36,40,65,53,69,95,59,57,30,75,71,41,51,67,60,26,49,47,52,40,51,51,51,44,50,52,45,43,69,77,41,58,43,96,87,68,45,73,46,51,67,46,68,43,95,58,70,23,50,28,53,71,48,35,50,54,36,50,57,53,37,70,76,59,48,46,54,34,38,41,34,33,25,75,60,70,57,63,60,84,44,49,52,86,89,65,101,83,56,59,75,49,81,50,75,107

Organism: Raoultella terrigena (NCBI:txid577)

Nearest PDB structures (foldseek):
  6k1g-assembly1_D  TM=9.948E-01  e=1.572E-16  Raoultella planticola
  1fui-assembly1_A  TM=9.808E-01  e=6.625E-16  Escherichia coli K-12
  3a9r-assembly1_A  TM=9.856E-01  e=4.884E-13  Aeribacillus pallidus
  4c21-assembly1_B  TM=9.747E-01  e=2.311E-11  Streptococcus pneumoniae TIGR4
  4c22-assembly1_B  TM=9.745E-01  e=2.812E-11  Streptococcus pneumoniae TIGR4